Protein AF-A0A963MEC3-F1 (afdb_monomer_lite)

Structure (mmCIF, N/CA/C/O backbone):
data_AF-A0A963MEC3-F1
#
_entry.id   AF-A0A963MEC3-F1
#
loop_
_atom_site.group_PDB
_atom_site.id
_atom_site.type_symbol
_atom_site.label_atom_id
_atom_site.label_alt_id
_atom_site.label_comp_id
_atom_site.label_asym_id
_atom_site.label_entity_id
_atom_site.label_seq_id
_atom_site.pdbx_PDB_ins_code
_atom_site.Cartn_x
_atom_site.Cartn_y
_atom_site.Cartn_z
_atom_site.occupancy
_atom_site.B_iso_or_equiv
_atom_site.auth_seq_id
_atom_site.auth_comp_id
_atom_site.auth_asym_id
_atom_site.auth_atom_id
_atom_site.pdbx_PDB_model_num
ATOM 1 N N . MET A 1 1 ? 3.195 6.397 -3.369 1.00 81.62 1 MET A N 1
ATOM 2 C CA . MET A 1 1 ? 3.367 5.926 -4.753 1.00 81.62 1 MET A CA 1
ATOM 3 C C . MET A 1 1 ? 4.817 5.959 -5.222 1.00 81.62 1 MET A C 1
ATOM 5 O O . MET A 1 1 ? 5.409 4.903 -5.315 1.00 81.62 1 MET A O 1
ATOM 9 N N . VAL A 1 2 ? 5.448 7.127 -5.396 1.00 86.69 2 VAL A N 1
ATOM 10 C CA . VAL A 1 2 ? 6.851 7.237 -5.873 1.00 86.69 2 VAL A CA 1
ATOM 11 C C . VAL A 1 2 ? 7.846 6.345 -5.106 1.00 86.69 2 VAL A C 1
ATOM 13 O O . VAL A 1 2 ? 8.715 5.722 -5.706 1.00 86.69 2 VAL A O 1
ATOM 16 N N . ARG A 1 3 ? 7.657 6.192 -3.787 1.00 91.12 3 ARG A N 1
ATOM 17 C CA . ARG A 1 3 ? 8.468 5.310 -2.926 1.00 91.12 3 ARG A CA 1
ATOM 18 C C . ARG A 1 3 ? 8.395 3.814 -3.275 1.00 91.12 3 ARG A C 1
ATOM 20 O O . ARG A 1 3 ? 9.177 3.063 -2.710 1.00 91.12 3 ARG A O 1
ATOM 27 N N . PHE A 1 4 ? 7.467 3.377 -4.123 1.00 94.62 4 PHE A N 1
ATOM 28 C CA . PHE A 1 4 ? 7.378 2.003 -4.630 1.00 94.62 4 PHE A CA 1
ATOM 29 C C . PHE A 1 4 ? 8.153 1.816 -5.937 1.00 94.62 4 PHE A C 1
ATOM 31 O O . PHE A 1 4 ? 8.396 0.684 -6.326 1.00 94.62 4 PHE A O 1
ATOM 38 N N . ILE A 1 5 ? 8.513 2.905 -6.618 1.00 93.62 5 ILE A N 1
ATOM 39 C CA . ILE A 1 5 ? 8.991 2.882 -8.005 1.00 93.62 5 ILE A CA 1
ATOM 40 C C . ILE A 1 5 ? 10.460 3.296 -8.092 1.00 93.62 5 ILE A C 1
ATOM 42 O O . ILE A 1 5 ? 11.232 2.709 -8.850 1.00 93.62 5 ILE A O 1
ATOM 46 N N . SER A 1 6 ? 10.856 4.325 -7.342 1.00 93.12 6 SER A N 1
ATOM 47 C CA . SER A 1 6 ? 12.140 4.978 -7.576 1.00 93.12 6 SER A CA 1
ATOM 48 C C . SER A 1 6 ? 12.945 5.216 -6.295 1.00 93.12 6 SER A C 1
ATOM 50 O O . SER A 1 6 ? 12.405 5.809 -5.352 1.00 93.12 6 SER A O 1
ATOM 52 N N . PRO A 1 7 ? 14.232 4.808 -6.268 1.00 91.12 7 PRO A N 1
ATOM 53 C CA . PRO A 1 7 ? 15.185 5.227 -5.243 1.00 91.12 7 PRO A CA 1
ATOM 54 C C . PRO A 1 7 ? 15.588 6.699 -5.381 1.00 91.12 7 PRO A C 1
ATOM 56 O O . PRO A 1 7 ? 15.827 7.353 -4.370 1.00 91.12 7 PRO A O 1
ATOM 59 N N . ASP A 1 8 ? 15.631 7.223 -6.609 1.00 93.12 8 ASP A N 1
ATOM 60 C CA . ASP A 1 8 ? 15.980 8.612 -6.915 1.00 93.12 8 ASP A CA 1
ATOM 61 C C . ASP A 1 8 ? 15.006 9.185 -7.962 1.00 93.12 8 ASP A C 1
ATOM 63 O O . ASP A 1 8 ? 15.266 9.151 -9.172 1.00 93.12 8 ASP A O 1
ATOM 67 N N . PRO A 1 9 ? 13.864 9.729 -7.502 1.00 93.50 9 PRO A N 1
ATOM 68 C CA . PRO A 1 9 ? 12.831 10.249 -8.391 1.00 93.50 9 PRO A CA 1
ATOM 69 C C . PRO A 1 9 ? 13.304 11.429 -9.243 1.00 93.50 9 PRO A C 1
ATOM 71 O O . PRO A 1 9 ? 12.792 11.630 -10.344 1.00 93.50 9 PRO A O 1
ATOM 74 N N . PHE A 1 10 ? 14.266 12.220 -8.754 1.00 92.88 10 PHE A N 1
ATOM 75 C CA . PHE A 1 10 ? 14.789 13.370 -9.491 1.00 92.88 10 PHE A CA 1
ATOM 76 C C . PHE A 1 10 ? 15.645 12.917 -10.669 1.00 92.88 10 PHE A C 1
ATOM 78 O O . PHE A 1 10 ? 15.491 13.445 -11.776 1.00 92.88 10 PHE A O 1
ATOM 85 N N . LYS A 1 11 ? 16.512 11.923 -10.450 1.00 93.31 11 LYS A N 1
ATOM 86 C CA . LYS A 1 11 ? 17.327 11.321 -11.509 1.00 93.31 11 LYS A CA 1
ATOM 87 C C . LYS A 1 11 ? 16.466 10.603 -12.541 1.00 93.31 11 LYS A C 1
ATOM 89 O O . LYS A 1 11 ? 16.640 10.861 -13.731 1.00 93.31 11 LYS A O 1
ATOM 94 N N . ASP A 1 12 ? 15.520 9.771 -12.103 1.00 93.19 12 ASP A N 1
ATOM 95 C CA . ASP A 1 12 ? 14.623 9.051 -13.015 1.00 93.19 12 ASP A CA 1
ATOM 96 C C . ASP A 1 12 ? 13.794 10.037 -13.856 1.00 93.19 12 ASP A C 1
ATOM 98 O O . ASP A 1 12 ? 13.746 9.922 -15.080 1.00 93.19 12 ASP A O 1
ATOM 102 N N . ARG A 1 13 ? 13.222 11.080 -13.232 1.00 92.69 13 ARG A N 1
ATOM 103 C CA . ARG A 1 13 ? 12.493 12.138 -13.950 1.00 92.69 13 ARG A CA 1
ATOM 104 C C . ARG A 1 13 ? 13.365 12.825 -14.996 1.00 92.69 13 ARG A C 1
ATOM 106 O O . ARG A 1 13 ? 12.901 13.055 -16.107 1.00 92.69 13 ARG A O 1
ATOM 113 N N . ARG A 1 14 ? 14.606 13.184 -14.651 1.00 95.25 14 ARG A N 1
ATOM 114 C CA . ARG A 1 14 ? 15.529 13.833 -15.593 1.00 95.25 14 ARG A CA 1
ATOM 115 C C . ARG A 1 14 ? 15.798 12.937 -16.801 1.00 95.25 14 ARG A C 1
ATOM 117 O O . ARG A 1 14 ? 15.689 13.409 -17.922 1.00 95.25 14 ARG A O 1
ATOM 124 N N . GLN A 1 15 ? 16.086 11.655 -16.576 1.00 93.69 15 GLN A N 1
ATOM 125 C CA . GLN A 1 15 ? 16.320 10.698 -17.661 1.00 93.69 15 GLN A CA 1
ATOM 126 C C . GLN A 1 15 ? 15.112 10.577 -18.592 1.00 93.69 15 GLN A C 1
ATOM 128 O O . GLN A 1 15 ? 15.281 10.638 -19.806 1.00 93.69 15 GLN A O 1
ATOM 133 N N . LEU A 1 16 ? 13.907 10.473 -18.026 1.00 93.00 16 LEU A N 1
ATOM 134 C CA . LEU A 1 16 ? 12.670 10.399 -18.803 1.00 93.00 16 LEU A CA 1
ATOM 135 C C . LEU A 1 16 ? 12.422 11.676 -19.622 1.00 93.00 16 LEU A C 1
ATOM 137 O O . LEU A 1 16 ? 12.043 11.587 -20.785 1.00 93.00 16 LEU A O 1
ATOM 141 N N . LEU A 1 17 ? 12.682 12.860 -19.054 1.00 93.94 17 LEU A N 1
ATOM 142 C CA . LEU A 1 17 ? 12.574 14.138 -19.775 1.00 93.94 17 LEU A CA 1
ATOM 143 C C . LEU A 1 17 ? 13.610 14.286 -20.894 1.00 93.94 17 LEU A C 1
ATOM 145 O O . LEU A 1 17 ? 13.334 14.923 -21.903 1.00 93.94 17 LEU A O 1
ATOM 149 N N . GLU A 1 18 ? 14.785 13.682 -20.728 1.00 95.19 18 GLU A N 1
ATOM 150 C CA . GLU A 1 18 ? 15.813 13.578 -21.767 1.00 95.19 18 GLU A CA 1
ATOM 151 C C . GLU A 1 18 ? 15.498 12.483 -22.809 1.00 95.19 18 GLU A C 1
ATOM 153 O O . GLU A 1 18 ? 16.322 12.211 -23.680 1.00 95.19 18 GLU A O 1
ATOM 158 N N . GLY A 1 19 ? 14.338 11.819 -22.722 1.00 91.50 19 GLY A N 1
ATOM 159 C CA . GLY A 1 19 ? 13.927 10.749 -23.637 1.00 91.50 19 GLY A CA 1
ATOM 160 C C . GLY A 1 19 ? 14.668 9.424 -23.434 1.00 91.50 19 GLY A C 1
ATOM 161 O O . GLY A 1 19 ? 14.560 8.520 -24.265 1.00 91.50 19 GLY A O 1
ATOM 162 N N . ARG A 1 20 ? 15.431 9.275 -22.343 1.00 92.62 20 ARG A N 1
ATOM 163 C CA . ARG A 1 20 ? 16.141 8.030 -22.024 1.00 92.62 20 ARG A CA 1
ATOM 164 C C . ARG A 1 20 ? 15.187 7.016 -21.400 1.00 92.62 20 ARG A C 1
ATOM 166 O O . ARG A 1 20 ? 14.304 7.363 -20.619 1.00 92.62 20 ARG A O 1
ATOM 173 N N . ARG A 1 21 ? 15.420 5.736 -21.693 1.00 89.19 21 ARG A N 1
ATOM 174 C CA . ARG A 1 21 ? 14.707 4.624 -21.053 1.00 89.19 21 ARG A CA 1
ATOM 175 C C . ARG A 1 21 ? 15.377 4.245 -19.736 1.00 89.19 21 ARG A C 1
ATOM 177 O O . ARG A 1 21 ? 16.597 4.084 -19.682 1.00 89.19 21 ARG A O 1
ATOM 184 N N . LEU A 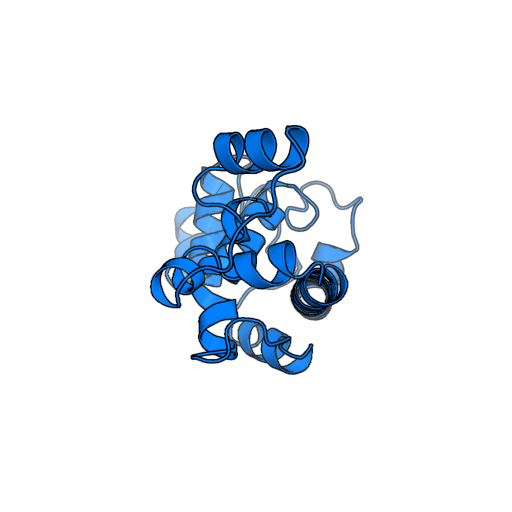1 22 ? 14.564 4.074 -18.698 1.00 93.06 22 LEU A N 1
ATOM 185 C CA . LEU A 1 22 ? 14.999 3.466 -17.444 1.00 93.06 22 LEU A CA 1
ATOM 186 C C . LEU A 1 22 ? 15.274 1.973 -17.671 1.00 93.06 22 LEU A C 1
ATOM 188 O O . LEU A 1 22 ? 14.621 1.334 -18.493 1.00 93.06 22 LEU A O 1
ATOM 192 N N . GLN A 1 23 ? 16.247 1.425 -16.949 1.00 91.81 23 GLN A N 1
ATOM 193 C CA . GLN A 1 23 ? 16.614 0.011 -17.032 1.00 91.81 23 GLN A CA 1
ATOM 194 C C . GLN A 1 23 ? 15.982 -0.771 -15.883 1.00 91.81 23 GLN A C 1
ATOM 196 O O . GLN A 1 23 ? 15.928 -0.266 -14.754 1.00 91.81 23 GLN A O 1
ATOM 201 N N . ARG A 1 24 ? 15.539 -2.004 -16.169 1.00 93.88 24 ARG A N 1
ATOM 202 C CA . ARG A 1 24 ? 15.036 -2.929 -15.143 1.00 93.88 24 ARG A CA 1
ATOM 203 C C . ARG A 1 24 ? 16.085 -3.116 -14.053 1.00 93.88 24 ARG A C 1
ATOM 205 O O . ARG A 1 24 ? 17.287 -3.071 -14.308 1.00 93.88 24 ARG A O 1
ATOM 212 N N . THR A 1 25 ? 15.605 -3.314 -12.836 1.00 94.31 25 THR A N 1
ATOM 213 C CA . THR A 1 25 ? 16.450 -3.449 -11.654 1.00 94.31 25 THR A CA 1
ATOM 214 C C . THR A 1 25 ? 16.499 -4.890 -11.156 1.00 94.31 25 THR A C 1
ATOM 216 O O . THR A 1 25 ? 15.643 -5.707 -11.505 1.00 94.31 25 THR A O 1
ATOM 219 N N . ASP A 1 26 ? 17.494 -5.174 -10.319 1.00 94.12 26 ASP A N 1
ATOM 220 C CA . ASP A 1 26 ? 17.662 -6.448 -9.620 1.00 94.12 26 ASP A CA 1
ATOM 221 C C . ASP A 1 26 ? 16.617 -6.706 -8.518 1.00 94.12 26 ASP A C 1
ATOM 223 O O . ASP A 1 26 ? 15.873 -5.822 -8.082 1.00 94.12 26 ASP A O 1
ATOM 227 N N . ALA A 1 27 ? 16.584 -7.954 -8.044 1.00 92.06 27 ALA A N 1
ATOM 228 C CA . ALA A 1 27 ? 15.681 -8.383 -6.983 1.00 92.06 27 ALA A CA 1
ATOM 229 C C . ALA A 1 27 ? 15.897 -7.609 -5.670 1.00 92.06 27 ALA A C 1
ATOM 231 O O . ALA A 1 27 ? 14.923 -7.284 -4.997 1.00 92.06 27 ALA A O 1
ATOM 232 N N . GLU A 1 28 ? 17.138 -7.256 -5.315 1.00 93.69 28 GLU A N 1
ATOM 233 C CA . GLU A 1 28 ? 17.427 -6.512 -4.080 1.00 93.69 28 GLU A CA 1
ATOM 234 C C . GLU A 1 28 ? 16.768 -5.125 -4.089 1.00 93.69 28 GLU A C 1
ATOM 236 O O . GLU A 1 28 ? 16.153 -4.688 -3.111 1.00 93.69 28 GLU A O 1
ATOM 241 N N . THR A 1 29 ? 16.837 -4.434 -5.224 1.00 94.25 29 THR A N 1
ATOM 242 C CA . THR A 1 29 ? 16.176 -3.145 -5.400 1.00 94.25 29 THR A CA 1
ATOM 243 C C . THR A 1 29 ? 14.664 -3.312 -5.436 1.00 94.25 29 THR A C 1
ATOM 245 O O . THR A 1 29 ? 13.962 -2.472 -4.875 1.00 94.25 29 THR A O 1
ATOM 248 N N . LEU A 1 30 ? 14.139 -4.391 -6.026 1.00 95.38 30 LEU A N 1
ATOM 249 C CA . LEU A 1 30 ? 12.701 -4.681 -6.023 1.00 95.38 30 LEU A CA 1
ATOM 250 C C . LEU A 1 30 ? 12.139 -4.923 -4.617 1.00 95.38 30 LEU A C 1
ATOM 252 O O . LEU A 1 30 ? 11.021 -4.492 -4.345 1.00 95.38 30 LEU A O 1
ATOM 256 N N . GLN A 1 31 ? 12.916 -5.482 -3.686 1.00 94.56 31 GLN A N 1
ATOM 257 C CA . GLN A 1 31 ? 12.511 -5.560 -2.271 1.00 94.56 31 GLN A CA 1
ATOM 258 C C . GLN A 1 31 ? 12.283 -4.164 -1.662 1.00 94.56 31 GLN A C 1
ATOM 260 O O . GLN A 1 31 ? 11.461 -3.971 -0.771 1.00 94.56 31 GLN A O 1
ATOM 265 N N . LYS A 1 32 ? 12.990 -3.140 -2.153 1.00 94.69 32 LYS A N 1
ATOM 266 C CA . LYS A 1 32 ? 12.850 -1.752 -1.683 1.00 94.69 32 LYS A CA 1
ATOM 267 C C . LYS A 1 32 ? 11.875 -0.940 -2.540 1.00 94.69 32 LYS A C 1
ATOM 269 O O . LYS A 1 32 ? 11.272 0.005 -2.026 1.00 94.69 32 LYS A O 1
ATOM 274 N N . PHE A 1 33 ? 11.712 -1.277 -3.816 1.00 96.56 33 PHE A N 1
ATOM 275 C CA . PHE A 1 33 ? 10.918 -0.558 -4.819 1.00 96.56 33 PHE A CA 1
ATOM 276 C C . PHE A 1 33 ? 10.148 -1.557 -5.703 1.00 96.56 33 PHE A C 1
ATOM 278 O O . PHE A 1 33 ? 10.465 -1.717 -6.884 1.00 96.56 33 PHE A O 1
ATOM 285 N N . PRO A 1 34 ? 9.123 -2.226 -5.145 1.00 96.38 34 PRO A N 1
ATOM 286 C CA . PRO A 1 34 ? 8.486 -3.381 -5.781 1.00 96.38 34 PRO A CA 1
ATOM 287 C C . PRO A 1 34 ? 7.765 -3.083 -7.097 1.00 96.38 34 PRO A C 1
ATOM 289 O O . PRO A 1 34 ? 7.567 -3.984 -7.904 1.00 96.38 34 PRO A O 1
ATOM 292 N N . PHE A 1 35 ? 7.382 -1.830 -7.345 1.00 97.31 35 PHE A N 1
ATOM 293 C CA . PHE A 1 35 ? 6.695 -1.435 -8.578 1.00 97.31 35 PHE A CA 1
ATOM 294 C C . PHE A 1 35 ? 7.653 -0.861 -9.623 1.00 97.31 35 PHE A C 1
ATOM 296 O O . PHE A 1 35 ? 7.202 -0.406 -10.671 1.00 97.31 35 PHE A O 1
ATOM 303 N N . ARG A 1 36 ? 8.972 -0.859 -9.366 1.00 96.44 36 ARG A N 1
ATOM 304 C CA . ARG A 1 36 ? 9.959 -0.281 -10.287 1.00 96.44 36 ARG A CA 1
ATOM 305 C C . ARG A 1 36 ? 9.887 -0.925 -11.664 1.00 96.44 36 ARG A C 1
ATOM 307 O O . ARG A 1 36 ? 9.721 -0.210 -12.643 1.00 96.44 36 ARG A O 1
ATOM 314 N N . ASN A 1 37 ? 9.983 -2.250 -11.739 1.00 96.94 37 ASN A N 1
ATOM 315 C CA . ASN A 1 37 ? 9.968 -2.928 -13.033 1.00 96.94 37 ASN A CA 1
ATOM 316 C C . ASN A 1 37 ? 8.594 -2.823 -13.710 1.00 96.94 37 ASN A C 1
ATOM 318 O O . ASN A 1 37 ? 8.563 -2.547 -14.898 1.00 96.94 37 ASN A O 1
ATOM 322 N N . LEU A 1 38 ? 7.482 -2.898 -12.965 1.00 96.75 38 LEU A N 1
ATOM 323 C CA . LEU A 1 38 ? 6.141 -2.659 -13.524 1.00 96.75 38 LEU A CA 1
ATOM 324 C C . LEU A 1 38 ? 6.029 -1.281 -14.192 1.00 96.75 38 LEU A C 1
ATOM 326 O O . LEU A 1 38 ? 5.530 -1.177 -15.307 1.00 96.75 38 LEU A O 1
ATOM 330 N N . PHE A 1 39 ? 6.541 -0.237 -13.538 1.00 95.94 39 PHE A N 1
ATOM 331 C CA . PHE A 1 39 ? 6.546 1.121 -14.081 1.00 95.94 39 PHE A CA 1
ATOM 332 C C . PHE A 1 39 ? 7.442 1.248 -15.322 1.00 95.94 39 PHE A C 1
ATOM 334 O O . PHE A 1 39 ? 7.054 1.863 -16.309 1.00 95.94 39 PHE A O 1
ATOM 341 N N . ILE A 1 40 ? 8.641 0.659 -15.286 1.00 95.38 40 ILE A N 1
ATOM 342 C CA . ILE A 1 40 ? 9.585 0.681 -16.416 1.00 95.38 40 ILE A CA 1
ATOM 343 C C . ILE A 1 40 ? 9.016 -0.059 -17.629 1.00 95.38 40 ILE A C 1
ATOM 345 O O . ILE A 1 40 ? 9.174 0.401 -18.758 1.00 95.38 40 ILE A O 1
ATOM 349 N N . ASP A 1 41 ? 8.330 -1.172 -17.380 1.00 95.19 41 ASP A N 1
ATOM 350 C CA . ASP A 1 41 ? 7.709 -2.015 -18.396 1.00 95.19 41 ASP A CA 1
ATOM 351 C C . ASP A 1 41 ? 6.374 -1.411 -18.909 1.00 95.19 41 ASP A C 1
ATOM 353 O O . ASP A 1 41 ? 5.735 -1.989 -19.786 1.00 95.19 41 ASP A O 1
ATOM 357 N N . GLY A 1 42 ? 5.946 -0.244 -18.398 1.00 94.12 42 GLY A N 1
ATOM 358 C CA . GLY A 1 42 ? 4.710 0.444 -18.802 1.00 94.12 42 GLY A CA 1
ATOM 359 C C . GLY A 1 42 ? 3.424 -0.244 -18.332 1.00 94.12 42 GLY A C 1
ATOM 360 O O . GLY A 1 42 ? 2.346 0.018 -18.862 1.00 94.12 42 GLY A O 1
ATOM 361 N N . ASN A 1 43 ? 3.522 -1.138 -17.348 1.00 96.31 43 ASN A N 1
ATOM 362 C CA . ASN A 1 43 ? 2.409 -1.931 -16.838 1.00 96.31 43 ASN A CA 1
ATOM 363 C C . ASN A 1 43 ? 1.654 -1.194 -15.717 1.00 96.31 43 ASN A C 1
ATOM 365 O O . ASN A 1 43 ? 1.541 -1.667 -14.581 1.00 96.31 43 ASN A O 1
ATOM 369 N N . ASP A 1 44 ? 1.142 -0.006 -16.043 1.00 95.12 44 ASP A N 1
ATOM 370 C CA . ASP A 1 44 ? 0.364 0.822 -15.115 1.00 95.12 44 ASP A CA 1
ATOM 371 C C . ASP A 1 44 ? -0.943 0.134 -14.685 1.00 95.12 44 ASP A C 1
ATOM 373 O O . ASP A 1 44 ? -1.428 0.353 -13.574 1.00 95.12 44 ASP A O 1
ATOM 377 N N . GLU A 1 45 ? -1.491 -0.747 -15.529 1.00 97.31 45 GLU A N 1
ATOM 378 C CA . GLU A 1 45 ? -2.679 -1.543 -15.214 1.00 97.31 45 GLU A CA 1
ATOM 379 C C . GLU A 1 45 ? -2.430 -2.500 -14.040 1.00 97.31 45 GLU A C 1
ATOM 381 O O . GLU A 1 45 ? -3.260 -2.579 -13.133 1.00 97.31 45 GLU A O 1
ATOM 386 N N . ALA A 1 46 ? -1.290 -3.199 -14.010 1.00 97.69 46 ALA A N 1
ATOM 387 C CA . ALA A 1 46 ? -0.948 -4.076 -12.890 1.00 97.69 46 ALA A CA 1
ATOM 388 C C . ALA A 1 46 ? -0.804 -3.287 -11.587 1.00 97.69 46 ALA A C 1
ATOM 390 O O . ALA A 1 46 ? -1.370 -3.663 -10.560 1.00 97.69 46 ALA A O 1
ATOM 391 N N . ILE A 1 47 ? -0.110 -2.149 -11.644 1.00 97.75 47 ILE A N 1
ATOM 392 C CA . ILE A 1 47 ? 0.033 -1.236 -10.508 1.00 97.75 47 ILE A CA 1
ATOM 393 C C . ILE A 1 47 ? -1.342 -0.784 -10.000 1.00 97.75 47 ILE A C 1
ATOM 395 O O . ILE A 1 47 ? -1.600 -0.815 -8.794 1.00 97.75 47 ILE A O 1
ATOM 399 N N . TYR A 1 48 ? -2.225 -0.373 -10.913 1.00 97.50 48 TYR A N 1
ATOM 400 C CA . TYR A 1 48 ? -3.588 0.021 -10.580 1.00 97.50 48 TYR A CA 1
ATOM 401 C C . TYR A 1 48 ? -4.348 -1.121 -9.906 1.00 97.50 48 TYR A C 1
ATOM 403 O O . TYR A 1 48 ? -4.916 -0.902 -8.841 1.00 97.50 48 TYR A O 1
ATOM 411 N N . LYS A 1 49 ? -4.315 -2.336 -10.466 1.00 98.25 49 LYS A N 1
ATOM 412 C CA . LYS A 1 49 ? -5.011 -3.505 -9.905 1.00 98.25 49 LYS A CA 1
ATOM 413 C C . LYS A 1 49 ? -4.518 -3.863 -8.506 1.00 98.25 49 LYS A C 1
ATOM 415 O O . LYS A 1 49 ? -5.343 -4.125 -7.638 1.00 98.25 49 LYS A O 1
ATOM 420 N N . ILE A 1 50 ? -3.208 -3.805 -8.252 1.00 98.38 50 ILE A N 1
ATOM 421 C CA . ILE A 1 50 ? -2.641 -4.047 -6.914 1.00 98.38 50 ILE A CA 1
ATOM 422 C C . ILE A 1 50 ? -3.206 -3.040 -5.905 1.00 98.38 50 ILE A C 1
ATOM 424 O O . ILE A 1 50 ? -3.688 -3.423 -4.839 1.00 98.38 50 ILE A O 1
ATOM 428 N N . LEU A 1 51 ? -3.170 -1.746 -6.241 1.00 97.94 51 LEU A N 1
ATOM 429 C CA . LEU A 1 51 ? -3.699 -0.696 -5.367 1.00 97.94 51 LEU A CA 1
ATOM 430 C C . LEU A 1 51 ? -5.215 -0.817 -5.195 1.00 97.94 51 LEU A C 1
ATOM 432 O O . LEU A 1 51 ? -5.717 -0.659 -4.085 1.00 97.94 51 LEU A O 1
ATOM 436 N N . PHE A 1 52 ? -5.934 -1.105 -6.277 1.00 98.00 52 PHE A N 1
ATOM 437 C CA . PHE A 1 52 ? -7.379 -1.264 -6.278 1.00 98.00 52 PHE A CA 1
ATOM 438 C C . PHE A 1 52 ? -7.806 -2.417 -5.372 1.00 98.00 52 PHE A C 1
ATOM 440 O O . PHE A 1 52 ? -8.598 -2.191 -4.463 1.00 98.00 52 PHE A O 1
ATOM 447 N N . ASN A 1 53 ? -7.237 -3.613 -5.549 1.00 98.56 53 ASN A N 1
ATOM 448 C CA . ASN A 1 53 ? -7.557 -4.779 -4.725 1.00 98.56 53 ASN A CA 1
ATOM 449 C C . ASN A 1 53 ? -7.249 -4.513 -3.244 1.00 98.56 53 ASN A C 1
ATOM 451 O O . ASN A 1 53 ? -8.078 -4.800 -2.382 1.00 98.56 53 ASN A O 1
ATOM 455 N N . PHE A 1 54 ? -6.106 -3.888 -2.945 1.00 98.25 54 PHE A N 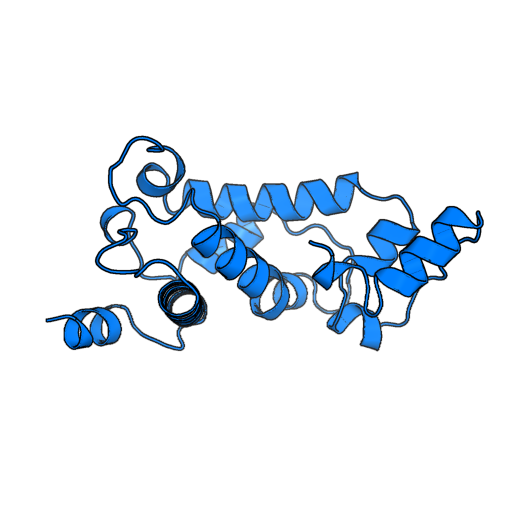1
ATOM 456 C CA . PHE A 1 54 ? -5.732 -3.543 -1.574 1.00 98.25 54 PHE A CA 1
ATOM 457 C C . PHE A 1 54 ? -6.721 -2.568 -0.921 1.00 98.25 54 PHE A C 1
ATOM 459 O O . PHE A 1 54 ? -7.212 -2.825 0.176 1.00 98.25 54 PHE A O 1
ATOM 466 N N . PHE A 1 55 ? -7.052 -1.454 -1.581 1.00 96.88 55 PHE A N 1
ATOM 467 C CA . PHE A 1 55 ? -7.987 -0.477 -1.013 1.00 96.88 55 PHE A CA 1
ATOM 468 C C . PHE A 1 55 ? -9.436 -0.965 -1.020 1.00 96.88 55 PHE A C 1
ATOM 470 O O . PHE A 1 55 ? -10.201 -0.581 -0.139 1.00 96.88 55 PHE A O 1
ATOM 477 N N . LYS A 1 56 ? -9.806 -1.857 -1.942 1.00 97.56 56 LYS A N 1
ATOM 478 C CA . LYS A 1 56 ? -11.106 -2.525 -1.908 1.00 97.56 56 LYS A CA 1
ATOM 479 C C . LYS A 1 56 ? -11.218 -3.466 -0.706 1.00 97.56 56 LYS A C 1
ATOM 481 O O . LYS A 1 56 ? -12.269 -3.500 -0.076 1.00 97.56 56 LYS A O 1
ATOM 486 N N . ALA A 1 57 ? -10.142 -4.155 -0.322 1.00 97.88 57 ALA A N 1
ATOM 487 C CA . ALA A 1 57 ? -10.113 -4.938 0.914 1.00 97.88 57 ALA A CA 1
ATOM 488 C C . ALA A 1 57 ? -10.263 -4.051 2.166 1.00 97.88 57 ALA A C 1
ATOM 490 O O . ALA A 1 57 ? -11.018 -4.394 3.073 1.00 97.88 57 ALA A O 1
ATOM 491 N N . VAL A 1 58 ? -9.612 -2.879 2.189 1.00 96.31 58 VAL A N 1
ATOM 492 C CA . VAL A 1 58 ? -9.777 -1.876 3.263 1.00 96.31 58 VAL A CA 1
ATOM 493 C C . VAL A 1 58 ? -11.230 -1.402 3.360 1.00 96.31 58 VAL A C 1
ATOM 495 O O . VAL A 1 58 ? -11.793 -1.378 4.451 1.00 96.31 58 VAL A O 1
ATOM 498 N N . GLU A 1 59 ? -11.845 -1.046 2.229 1.00 95.69 59 GLU A N 1
ATOM 499 C CA . GLU A 1 59 ? -13.255 -0.649 2.164 1.00 95.69 59 GLU A CA 1
ATOM 500 C C . GLU A 1 59 ? -14.180 -1.769 2.652 1.00 95.69 59 GLU A C 1
ATOM 502 O O . GLU A 1 59 ? -15.096 -1.509 3.423 1.00 95.69 59 GLU A O 1
ATOM 507 N N . ASN A 1 60 ? -13.937 -3.014 2.239 1.00 96.25 60 ASN A N 1
ATOM 508 C CA . ASN A 1 60 ? -14.757 -4.152 2.650 1.00 96.25 60 ASN A CA 1
ATOM 509 C C . ASN A 1 60 ? -14.643 -4.438 4.156 1.00 96.25 60 ASN A C 1
ATOM 511 O O . ASN A 1 60 ? -15.626 -4.849 4.768 1.00 96.25 60 ASN A O 1
ATOM 515 N N . LYS A 1 61 ? -13.461 -4.229 4.753 1.00 96.00 61 LYS A N 1
ATOM 516 C CA . LYS A 1 61 ? -13.239 -4.416 6.195 1.00 96.00 61 LYS A CA 1
ATOM 517 C C . LYS A 1 61 ? -13.890 -3.306 7.027 1.00 96.00 61 LYS A C 1
ATOM 519 O O . LYS A 1 61 ? -14.430 -3.607 8.088 1.00 96.00 61 LYS A O 1
ATOM 524 N N . TRP A 1 62 ? -13.833 -2.057 6.563 1.00 95.25 62 TRP A N 1
ATOM 525 C CA . TRP A 1 62 ? -14.342 -0.883 7.285 1.00 95.25 62 TRP A CA 1
ATOM 526 C C . TRP A 1 62 ? -15.226 0.002 6.388 1.00 95.25 62 TRP A C 1
ATOM 528 O O . TRP A 1 62 ? -14.835 1.121 6.025 1.00 95.25 62 TRP A O 1
ATOM 538 N N . PRO A 1 63 ? -16.416 -0.482 5.987 1.00 94.38 63 PRO A N 1
ATOM 539 C CA . PRO A 1 63 ? -17.236 0.169 4.969 1.00 94.38 63 PRO A CA 1
ATOM 540 C C . PRO A 1 63 ? -17.826 1.506 5.420 1.00 94.38 63 PRO A C 1
ATOM 542 O O . PRO A 1 63 ? -17.918 2.429 4.608 1.00 94.38 63 PRO A O 1
ATOM 545 N N . SER A 1 64 ? -18.205 1.647 6.691 1.00 91.25 64 SER A N 1
ATOM 546 C CA . SER A 1 64 ? -18.749 2.898 7.231 1.00 91.25 64 SER A CA 1
ATOM 547 C C . SER A 1 64 ? -17.655 3.953 7.356 1.00 91.25 64 SER A C 1
ATOM 549 O O . SER A 1 64 ? -17.813 5.081 6.892 1.00 91.25 64 SER A O 1
ATOM 551 N N . ALA A 1 65 ? -16.500 3.592 7.915 1.00 90.00 65 ALA A N 1
ATOM 552 C CA . ALA A 1 65 ? -15.355 4.486 8.016 1.00 90.00 65 ALA A CA 1
ATOM 553 C C . ALA A 1 65 ? -14.810 4.871 6.634 1.00 90.00 65 ALA A C 1
ATOM 555 O O . ALA A 1 65 ? -14.324 5.988 6.470 1.00 90.00 65 ALA A O 1
ATOM 556 N N . TRP A 1 66 ? -14.911 4.001 5.628 1.00 90.94 66 TRP A N 1
ATOM 557 C CA . TRP A 1 66 ? -14.479 4.318 4.267 1.00 90.94 66 TRP A CA 1
ATOM 558 C C . TRP A 1 66 ? -15.458 5.244 3.531 1.00 90.94 66 TRP A C 1
ATOM 560 O O . TRP A 1 66 ? -15.041 6.260 2.972 1.00 90.94 66 TRP A O 1
ATOM 570 N N . ASN A 1 67 ? -16.757 4.930 3.554 1.00 87.69 67 ASN A N 1
ATOM 571 C CA . ASN A 1 67 ? -17.757 5.594 2.712 1.00 87.69 67 ASN A CA 1
ATOM 572 C C . ASN A 1 67 ? -18.391 6.844 3.346 1.00 87.69 67 ASN A C 1
ATOM 574 O O . ASN A 1 67 ? -18.864 7.729 2.628 1.00 87.69 67 ASN A O 1
ATOM 578 N N . GLU A 1 68 ? -18.390 6.977 4.675 1.00 87.12 68 GLU A N 1
ATOM 579 C CA . GLU A 1 68 ? -18.973 8.136 5.362 1.00 87.12 68 GLU A CA 1
ATOM 580 C C . GLU A 1 68 ? -18.025 9.345 5.348 1.00 87.12 68 GLU A C 1
ATOM 582 O O . GLU A 1 68 ? -17.461 9.765 6.366 1.00 87.12 68 GLU A O 1
ATOM 587 N N . LEU A 1 69 ? -17.868 9.957 4.172 1.00 78.44 69 LEU A N 1
ATOM 588 C CA . LEU A 1 69 ? -16.999 11.123 3.966 1.00 78.44 69 LEU A CA 1
ATOM 589 C C . LEU A 1 69 ? -17.416 12.344 4.804 1.00 78.44 69 LEU A C 1
ATOM 591 O O . LEU A 1 69 ? -16.581 13.184 5.136 1.00 78.44 69 LEU A O 1
ATOM 595 N N . GLN A 1 70 ? -18.701 12.438 5.159 1.00 76.50 70 GLN A N 1
ATOM 596 C CA . GLN A 1 70 ? -19.267 13.546 5.937 1.00 76.50 70 GLN A CA 1
ATOM 597 C C . GLN A 1 70 ? -19.168 13.341 7.456 1.00 76.50 70 GLN A C 1
ATOM 599 O O . GLN A 1 70 ? -19.457 14.265 8.221 1.00 76.50 70 GLN A O 1
ATOM 604 N N . ARG A 1 71 ? -18.751 12.154 7.926 1.00 77.81 71 ARG A N 1
ATOM 605 C CA . ARG A 1 71 ? -18.613 11.876 9.359 1.00 77.81 71 ARG A CA 1
ATOM 606 C C . ARG A 1 71 ? -17.532 12.783 9.947 1.00 77.81 71 ARG A C 1
ATOM 608 O O . ARG A 1 71 ? -16.338 12.656 9.658 1.00 77.81 71 ARG A O 1
ATOM 615 N N . LYS A 1 72 ? -17.952 13.727 10.794 1.00 74.12 72 LYS A N 1
ATOM 616 C CA . LYS A 1 72 ? -17.039 14.668 11.448 1.00 74.12 72 LYS A CA 1
ATOM 617 C C . LYS A 1 72 ? -16.022 13.888 12.277 1.00 74.12 72 LYS A C 1
ATOM 619 O O . LYS A 1 72 ? -16.377 13.097 13.143 1.00 74.12 72 LYS A O 1
ATOM 624 N N . GLY A 1 73 ? -14.746 14.129 11.996 1.00 76.50 73 GLY A N 1
ATOM 625 C CA . GLY A 1 73 ? -13.652 13.436 12.666 1.00 76.50 73 GLY A CA 1
ATOM 626 C C . GLY A 1 73 ? -13.319 12.060 12.092 1.00 76.50 73 GLY A C 1
ATOM 627 O O . GLY A 1 73 ? -12.500 11.385 12.688 1.00 76.50 73 GLY A O 1
ATOM 628 N N . ASN A 1 74 ? -13.859 11.642 10.946 1.00 79.88 74 ASN A N 1
ATOM 629 C CA . ASN A 1 74 ? -13.427 10.399 10.302 1.00 79.88 74 ASN A CA 1
ATOM 630 C C . ASN A 1 74 ? -11.953 10.485 9.845 1.00 79.88 74 ASN A C 1
ATOM 632 O O . ASN A 1 74 ? -11.517 11.521 9.322 1.00 79.88 74 ASN A O 1
ATOM 636 N N . LEU A 1 75 ? -11.176 9.425 10.085 1.00 82.06 75 LEU A N 1
ATOM 637 C CA . LEU A 1 75 ? -9.754 9.346 9.732 1.00 82.06 75 LEU A CA 1
ATOM 638 C C . LEU A 1 75 ? -9.516 8.671 8.378 1.00 82.06 75 LEU A C 1
ATOM 640 O O . LEU A 1 75 ? -8.671 9.143 7.618 1.00 82.06 75 LEU A O 1
ATOM 644 N N . LEU A 1 76 ? -10.220 7.573 8.094 1.00 80.62 76 LEU A N 1
ATOM 645 C CA . LEU A 1 76 ? -9.901 6.666 6.989 1.00 80.62 76 LEU A CA 1
ATOM 646 C C . LEU A 1 76 ? -9.881 7.341 5.598 1.00 80.62 76 LEU A C 1
ATOM 648 O O . LEU A 1 76 ? -8.922 7.108 4.860 1.00 80.62 76 LEU A O 1
ATOM 652 N N . PRO A 1 77 ? -10.805 8.267 5.258 1.00 76.69 77 PRO A N 1
ATOM 653 C CA . PRO A 1 77 ? -10.771 8.960 3.969 1.00 76.69 77 PRO A CA 1
ATOM 654 C C . PRO A 1 77 ? -9.737 10.100 3.910 1.00 76.69 77 PRO A C 1
ATOM 656 O O . PRO A 1 77 ? -9.644 10.812 2.910 1.00 76.69 77 PRO A O 1
ATOM 659 N N . LYS A 1 78 ? -8.951 10.327 4.974 1.00 79.88 78 LYS A N 1
ATOM 660 C CA . LYS A 1 78 ? -7.965 11.415 5.040 1.00 79.88 78 LYS A CA 1
ATOM 661 C C . LYS A 1 78 ? -6.567 10.958 4.632 1.00 79.88 78 LYS A C 1
ATOM 663 O O . LYS A 1 78 ? -6.165 9.806 4.784 1.00 79.88 78 LYS A O 1
ATOM 668 N N . SER A 1 79 ? -5.759 11.929 4.205 1.00 76.31 79 SER A N 1
ATOM 669 C CA . SER A 1 79 ? -4.393 11.711 3.710 1.00 76.31 79 SER A CA 1
ATOM 670 C C . SER A 1 79 ? -3.458 10.996 4.698 1.00 76.31 79 SER A C 1
ATOM 672 O O . SER A 1 79 ? -2.525 10.321 4.264 1.00 76.31 79 SER A O 1
ATOM 674 N N . ASN A 1 80 ? -3.693 11.104 6.010 1.00 81.69 80 ASN A N 1
ATOM 675 C CA . ASN A 1 80 ? -2.884 10.423 7.025 1.00 81.69 80 ASN A CA 1
ATOM 676 C C . ASN A 1 80 ? -3.127 8.907 7.034 1.00 81.69 80 ASN A C 1
ATOM 678 O O . ASN A 1 80 ? -2.155 8.151 7.016 1.00 81.69 80 ASN A O 1
ATOM 682 N N . ALA A 1 81 ? -4.390 8.467 6.992 1.00 86.56 81 ALA A N 1
ATOM 683 C CA . ALA A 1 81 ? -4.727 7.048 6.885 1.00 86.56 81 ALA A CA 1
ATOM 684 C C . ALA A 1 81 ? -4.200 6.463 5.575 1.00 86.56 81 ALA A C 1
ATOM 686 O O . ALA A 1 81 ? -3.522 5.439 5.588 1.00 86.56 81 ALA A O 1
ATOM 687 N N . PHE A 1 82 ? -4.386 7.181 4.464 1.00 90.31 82 PHE A N 1
ATOM 688 C CA . PHE A 1 82 ? -3.830 6.782 3.173 1.00 90.31 82 PHE A CA 1
ATOM 689 C C . PHE A 1 82 ? -2.305 6.579 3.225 1.00 90.31 82 PHE A C 1
ATOM 691 O O . PHE A 1 82 ? -1.791 5.583 2.722 1.00 90.31 82 PHE A O 1
ATOM 698 N N . LYS A 1 83 ? -1.549 7.484 3.866 1.00 89.94 83 LYS A N 1
ATOM 699 C CA . LYS A 1 83 ? -0.089 7.337 4.018 1.00 89.94 83 LYS A CA 1
ATOM 700 C C . LYS A 1 83 ? 0.300 6.127 4.873 1.00 89.94 83 LYS A C 1
ATOM 702 O O . LYS A 1 83 ? 1.282 5.467 4.536 1.00 89.94 83 LYS A O 1
ATOM 707 N N . ALA A 1 84 ? -0.426 5.855 5.959 1.00 93.00 84 ALA A N 1
ATOM 708 C CA . ALA A 1 84 ? -0.192 4.685 6.806 1.00 93.00 84 ALA A CA 1
ATOM 709 C C . ALA A 1 84 ? -0.475 3.382 6.043 1.00 93.00 84 ALA A C 1
ATOM 711 O O . ALA A 1 84 ? 0.390 2.512 5.999 1.00 93.00 84 ALA A O 1
ATOM 712 N N . LEU A 1 85 ? -1.614 3.304 5.352 1.00 95.44 85 LEU A N 1
ATOM 713 C CA . LEU A 1 85 ? -2.008 2.165 4.519 1.00 95.44 85 LEU A CA 1
ATOM 714 C C . LEU A 1 85 ? -1.022 1.923 3.370 1.00 95.44 85 LEU A C 1
ATOM 716 O O . LEU A 1 85 ? -0.588 0.799 3.157 1.00 95.44 85 LEU A O 1
ATOM 720 N N . MET A 1 86 ? -0.576 2.975 2.678 1.00 95.62 86 MET A N 1
ATOM 721 C CA . MET A 1 86 ? 0.455 2.851 1.640 1.00 95.62 86 MET A CA 1
ATOM 722 C C . MET A 1 86 ? 1.801 2.381 2.200 1.00 95.62 86 MET A C 1
ATOM 724 O O . MET A 1 86 ? 2.546 1.694 1.503 1.00 95.62 86 MET A O 1
ATOM 728 N N . LYS A 1 87 ? 2.155 2.771 3.432 1.00 94.88 87 LYS A N 1
ATOM 729 C CA . LYS A 1 87 ? 3.363 2.265 4.096 1.00 94.88 87 LYS A CA 1
ATOM 730 C C . LYS A 1 87 ? 3.200 0.782 4.428 1.00 94.88 87 LYS A C 1
ATOM 732 O O . LYS A 1 87 ? 4.086 0.013 4.083 1.00 94.88 87 LYS A O 1
ATOM 737 N N . PHE A 1 88 ? 2.069 0.404 5.016 1.00 96.56 88 PHE A N 1
ATOM 738 C CA . PHE A 1 88 ? 1.724 -0.975 5.355 1.00 96.56 88 PHE A CA 1
ATOM 739 C C . PHE A 1 88 ? 1.736 -1.891 4.127 1.00 96.56 88 PHE A C 1
ATOM 741 O O . PHE A 1 88 ? 2.431 -2.905 4.121 1.00 96.56 88 PHE A O 1
ATOM 748 N N . LEU A 1 89 ? 1.103 -1.464 3.028 1.00 97.56 89 LEU A N 1
ATOM 749 C CA . LEU A 1 89 ? 1.154 -2.178 1.753 1.00 97.56 89 LEU A CA 1
ATOM 750 C C . LEU A 1 89 ? 2.597 -2.451 1.313 1.00 97.56 89 LEU A C 1
ATOM 752 O O . LEU A 1 89 ? 2.927 -3.568 0.929 1.00 97.56 89 LEU A O 1
ATOM 756 N N . LYS A 1 90 ? 3.460 -1.429 1.367 1.00 95.75 90 LYS A N 1
ATOM 757 C CA . LYS A 1 90 ? 4.849 -1.538 0.911 1.00 95.75 90 LYS A CA 1
ATOM 758 C C . LYS A 1 90 ? 5.688 -2.454 1.799 1.00 95.75 90 LYS A C 1
ATOM 760 O O . LYS A 1 90 ? 6.473 -3.243 1.286 1.00 95.75 90 LYS A O 1
ATOM 765 N N . SER A 1 91 ? 5.612 -2.225 3.105 1.00 94.62 91 SER A N 1
ATOM 766 C CA . SER A 1 91 ? 6.585 -2.723 4.074 1.00 94.62 91 SER A CA 1
ATOM 767 C C . SER A 1 91 ? 6.217 -4.085 4.641 1.00 94.62 91 SER A C 1
ATOM 769 O O . SER A 1 91 ? 7.123 -4.834 4.985 1.00 94.62 91 SER A O 1
ATOM 771 N N . ASP A 1 92 ? 4.926 -4.403 4.714 1.00 95.69 92 ASP A N 1
ATOM 772 C CA . ASP A 1 92 ? 4.440 -5.522 5.524 1.00 95.69 92 ASP A CA 1
ATOM 773 C C . ASP A 1 92 ? 3.571 -6.501 4.717 1.00 95.69 92 ASP A C 1
ATOM 775 O O . ASP A 1 92 ? 3.547 -7.696 5.010 1.00 95.69 92 ASP A O 1
ATOM 779 N N . VAL A 1 93 ? 2.876 -6.016 3.680 1.00 97.31 93 VAL A N 1
ATOM 780 C CA . VAL A 1 93 ? 1.857 -6.808 2.973 1.00 97.31 93 VAL A CA 1
ATOM 781 C C . VAL A 1 93 ? 2.326 -7.319 1.614 1.00 97.31 93 VAL A C 1
ATOM 783 O O . VAL A 1 93 ? 2.376 -8.525 1.398 1.00 97.31 93 VAL A O 1
ATOM 786 N N . TYR A 1 94 ? 2.666 -6.429 0.678 1.00 98.00 94 TYR A N 1
ATOM 787 C CA . TYR A 1 94 ? 2.827 -6.811 -0.730 1.00 98.00 94 TYR A CA 1
ATOM 788 C C . TYR A 1 94 ? 3.912 -7.874 -0.930 1.00 98.00 94 TYR A C 1
ATOM 790 O O . TYR A 1 94 ? 3.648 -8.914 -1.524 1.00 98.00 94 TYR A O 1
ATOM 798 N N . LEU A 1 95 ? 5.109 -7.650 -0.376 1.00 96.62 95 LEU A N 1
ATOM 799 C CA . LEU A 1 95 ? 6.235 -8.584 -0.495 1.00 96.62 95 LEU A CA 1
ATOM 800 C C . LEU A 1 95 ? 5.962 -9.925 0.197 1.00 96.62 95 LEU A C 1
ATOM 802 O O . LEU A 1 95 ? 6.452 -10.953 -0.261 1.00 96.62 95 LEU A O 1
ATOM 806 N N . LYS A 1 96 ? 5.153 -9.929 1.265 1.00 96.38 96 LYS A N 1
ATOM 807 C CA . LYS A 1 96 ? 4.728 -11.156 1.950 1.00 96.38 96 LYS A CA 1
ATOM 808 C C . LYS A 1 96 ? 3.813 -12.001 1.060 1.00 96.38 96 LYS A C 1
ATOM 810 O O . LYS A 1 96 ? 3.954 -13.217 1.055 1.00 96.38 96 LYS A O 1
ATOM 815 N N . LEU A 1 97 ? 2.907 -11.362 0.318 1.00 97.31 97 LEU A N 1
ATOM 816 C CA . LEU A 1 97 ? 1.967 -12.049 -0.571 1.00 97.31 97 LEU A CA 1
ATOM 817 C C . LEU A 1 97 ? 2.647 -12.585 -1.836 1.00 97.31 97 LEU A C 1
ATOM 819 O O . LEU A 1 97 ? 2.406 -13.723 -2.220 1.00 97.31 97 LEU A O 1
ATOM 823 N N . VAL A 1 98 ? 3.511 -11.790 -2.475 1.00 97.00 98 VAL A N 1
ATOM 824 C CA . VAL A 1 98 ? 4.126 -12.180 -3.761 1.00 97.00 98 VAL A CA 1
ATOM 825 C C . VAL A 1 98 ? 5.434 -12.963 -3.610 1.00 97.00 98 VAL A C 1
ATOM 827 O O . VAL A 1 98 ? 5.872 -13.625 -4.551 1.00 97.00 98 VAL A O 1
ATOM 830 N N . GLY A 1 99 ? 6.094 -12.888 -2.449 1.00 95.00 99 GLY A N 1
ATOM 831 C CA . GLY A 1 99 ? 7.377 -13.543 -2.200 1.00 95.00 99 GLY A CA 1
ATOM 832 C C . GLY A 1 99 ? 8.433 -13.174 -3.247 1.00 95.00 99 GLY A C 1
ATOM 833 O O . GLY A 1 99 ? 8.810 -12.011 -3.394 1.00 95.00 99 GLY A O 1
ATOM 834 N N . ASN A 1 100 ? 8.908 -14.177 -3.992 1.00 93.06 100 ASN A N 1
ATOM 835 C CA . ASN A 1 100 ? 9.907 -13.995 -5.052 1.00 93.06 100 ASN A CA 1
ATOM 836 C C . ASN A 1 100 ? 9.314 -13.501 -6.384 1.00 93.06 100 ASN A C 1
ATOM 838 O O . ASN A 1 100 ? 10.070 -13.070 -7.256 1.00 93.06 100 ASN A O 1
ATOM 842 N N . ASN A 1 101 ? 7.989 -13.512 -6.545 1.00 95.75 101 ASN A N 1
ATOM 843 C CA . ASN A 1 101 ? 7.312 -13.115 -7.780 1.00 95.75 101 ASN A CA 1
ATOM 844 C C . ASN A 1 101 ? 6.958 -11.619 -7.766 1.00 95.75 101 ASN A C 1
ATOM 846 O O . ASN A 1 101 ? 5.815 -11.211 -7.968 1.00 95.75 101 ASN A O 1
ATOM 850 N N . ILE A 1 102 ? 7.945 -10.765 -7.476 1.00 96.25 102 ILE A N 1
ATOM 851 C CA . ILE A 1 102 ? 7.718 -9.319 -7.380 1.00 96.25 102 ILE A CA 1
ATOM 852 C C . ILE A 1 102 ? 7.262 -8.768 -8.736 1.00 96.25 102 ILE A C 1
ATOM 854 O O . ILE A 1 102 ? 8.043 -8.685 -9.684 1.00 96.25 102 ILE A O 1
ATOM 858 N N . GLY A 1 103 ? 6.001 -8.346 -8.790 1.00 95.06 103 GLY A N 1
ATOM 859 C CA . GLY A 1 103 ? 5.325 -7.892 -10.005 1.00 95.06 103 GLY A CA 1
ATOM 860 C C . GLY A 1 103 ? 3.958 -8.552 -10.193 1.00 95.06 103 GLY A C 1
ATOM 861 O O . GLY A 1 103 ? 3.131 -8.006 -10.922 1.00 95.06 103 GLY A O 1
ATOM 862 N N . ASP A 1 104 ? 3.714 -9.673 -9.509 1.00 97.75 104 ASP A N 1
ATOM 863 C CA . ASP A 1 104 ? 2.409 -10.327 -9.475 1.00 97.75 104 ASP A CA 1
ATOM 864 C C . ASP A 1 104 ? 1.347 -9.438 -8.819 1.00 97.75 104 ASP A C 1
ATOM 866 O O . ASP A 1 104 ? 1.638 -8.530 -8.035 1.00 97.75 104 ASP A O 1
ATOM 870 N N . ILE A 1 105 ? 0.088 -9.711 -9.156 1.00 98.31 105 ILE A N 1
ATOM 871 C CA . ILE A 1 105 ? -1.077 -8.965 -8.682 1.00 98.31 105 ILE A CA 1
ATOM 872 C C . ILE A 1 105 ? -1.810 -9.841 -7.660 1.00 98.31 105 ILE A C 1
ATOM 874 O O . ILE A 1 105 ? -2.534 -10.745 -8.082 1.00 98.31 105 ILE A O 1
ATOM 878 N N . PRO A 1 106 ? -1.669 -9.592 -6.342 1.00 98.38 106 PRO A N 1
ATOM 879 C CA . PRO A 1 106 ? -2.479 -10.289 -5.352 1.00 98.38 106 PRO A CA 1
ATOM 880 C C . PRO A 1 106 ? -3.972 -10.015 -5.562 1.00 98.38 106 PRO A C 1
ATOM 882 O O . PRO A 1 106 ? -4.372 -8.915 -5.975 1.00 98.38 106 PRO A O 1
ATOM 885 N N . SER A 1 107 ? -4.793 -11.022 -5.281 1.00 98.38 107 SER A N 1
ATOM 886 C CA . SER A 1 107 ? -6.251 -10.949 -5.383 1.00 98.38 107 SER A CA 1
ATOM 887 C C . SER A 1 107 ? -6.864 -10.075 -4.283 1.00 98.38 107 SER A C 1
ATOM 889 O O . SER A 1 107 ? -6.195 -9.637 -3.344 1.00 98.38 107 SER A O 1
ATOM 891 N N . LEU A 1 108 ? -8.162 -9.791 -4.406 1.00 98.19 108 LEU A N 1
ATOM 892 C CA . LEU A 1 108 ? -8.910 -9.108 -3.351 1.00 98.19 108 LEU A CA 1
ATOM 893 C C . LEU A 1 108 ? -8.959 -9.961 -2.076 1.00 98.19 108 LEU A C 1
ATOM 895 O O . LEU A 1 108 ? -8.859 -9.429 -0.969 1.00 98.19 108 LEU A O 1
ATOM 899 N N . GLU A 1 109 ? -9.100 -11.271 -2.238 1.00 98.19 109 GLU A N 1
ATOM 900 C CA . GLU A 1 109 ? -9.152 -12.265 -1.173 1.00 98.19 109 GLU A CA 1
ATOM 901 C C . GLU A 1 109 ? -7.823 -12.312 -0.411 1.00 98.19 109 GLU A C 1
ATOM 903 O O . GLU A 1 109 ? -7.834 -12.194 0.814 1.00 98.19 109 GLU A O 1
ATOM 908 N N . ASP A 1 110 ? -6.686 -12.334 -1.122 1.00 98.06 110 ASP A N 1
ATOM 909 C CA . ASP A 1 110 ? -5.346 -12.304 -0.511 1.00 98.06 110 ASP A CA 1
ATOM 910 C C . ASP A 1 110 ? -5.172 -11.095 0.417 1.00 98.06 110 ASP A C 1
ATOM 912 O O . ASP A 1 110 ? -4.639 -11.205 1.521 1.00 98.06 110 ASP A O 1
ATOM 916 N N . PHE A 1 111 ? -5.635 -9.916 -0.013 1.00 98.12 111 PHE A N 1
ATOM 917 C CA . PHE A 1 111 ? -5.592 -8.722 0.828 1.00 98.12 111 PHE A CA 1
ATOM 918 C C . PHE A 1 111 ? -6.625 -8.761 1.954 1.00 98.12 111 PHE A C 1
ATOM 920 O O . PHE A 1 111 ? -6.326 -8.319 3.062 1.00 98.12 111 PHE A O 1
ATOM 927 N N . SER A 1 112 ? -7.825 -9.280 1.701 1.00 97.44 112 SER A N 1
ATOM 928 C CA . SER A 1 112 ? -8.886 -9.378 2.712 1.00 97.44 112 SER A CA 1
ATOM 929 C C . SER A 1 112 ? -8.469 -10.266 3.885 1.00 97.44 112 SER A C 1
ATOM 931 O O . SER A 1 112 ? -8.767 -9.942 5.036 1.00 97.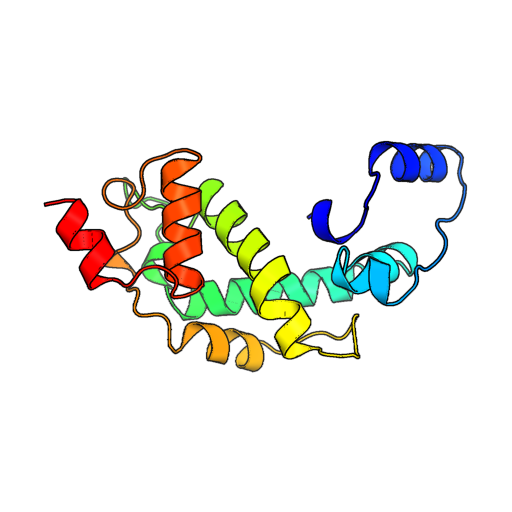44 112 SER A O 1
ATOM 933 N N . ASP A 1 113 ? -7.710 -11.326 3.613 1.00 96.75 113 ASP A N 1
ATOM 934 C CA . ASP A 1 113 ? -7.166 -12.220 4.634 1.00 96.75 113 ASP A CA 1
ATOM 935 C C . ASP A 1 113 ? -6.178 -11.512 5.566 1.00 96.75 113 ASP A C 1
ATOM 937 O O . ASP A 1 113 ? -6.203 -11.742 6.772 1.00 96.75 113 ASP A O 1
ATOM 941 N N . ILE A 1 114 ? -5.386 -10.565 5.054 1.00 95.44 114 ILE A N 1
ATOM 942 C CA . ILE A 1 114 ? -4.469 -9.750 5.868 1.00 95.44 114 ILE A CA 1
ATOM 943 C C . ILE A 1 114 ? -5.228 -8.860 6.860 1.00 95.44 114 ILE A C 1
ATOM 945 O O . ILE A 1 114 ? -4.773 -8.656 7.983 1.00 95.44 114 ILE A O 1
ATOM 949 N N . PHE A 1 115 ? -6.385 -8.323 6.464 1.00 94.44 115 PHE A N 1
ATOM 950 C CA . PHE A 1 115 ? -7.197 -7.456 7.324 1.00 94.44 115 PHE A CA 1
ATOM 951 C C . PHE A 1 115 ? -8.095 -8.229 8.297 1.00 94.44 115 PHE A C 1
ATOM 953 O O . PHE A 1 115 ? -8.672 -7.626 9.209 1.00 94.44 115 PHE A O 1
ATOM 960 N N . ARG A 1 116 ? -8.245 -9.547 8.123 1.00 92.38 116 ARG A N 1
ATOM 961 C CA . ARG A 1 116 ? -9.127 -10.381 8.949 1.00 92.38 116 ARG A CA 1
ATOM 962 C C . ARG A 1 116 ? -8.750 -10.311 10.426 1.00 92.38 116 ARG A C 1
ATOM 964 O O . ARG A 1 116 ? -9.625 -10.033 11.241 1.00 92.38 116 ARG A O 1
ATOM 971 N N . ASP A 1 117 ? -7.459 -10.435 10.716 1.00 86.69 117 ASP A N 1
ATOM 972 C CA . ASP A 1 117 ? -6.913 -10.513 12.077 1.00 86.69 117 ASP A CA 1
ATOM 973 C C . ASP A 1 117 ? -6.684 -9.140 12.731 1.00 86.69 117 ASP A C 1
ATOM 975 O O . ASP A 1 117 ? -6.262 -9.053 13.881 1.00 86.69 117 ASP A O 1
ATOM 979 N N . ILE A 1 118 ? -6.963 -8.047 12.014 1.00 92.50 118 ILE A N 1
ATOM 980 C CA . ILE A 1 118 ? -6.854 -6.698 12.572 1.00 92.50 118 ILE A CA 1
ATOM 981 C C . ILE A 1 118 ? -8.114 -6.400 13.384 1.00 92.50 118 ILE A C 1
ATOM 983 O O . ILE A 1 118 ? -9.206 -6.236 12.820 1.00 92.50 118 ILE A O 1
ATOM 987 N N . ASP A 1 119 ? -7.940 -6.296 14.702 1.00 90.81 119 ASP A N 1
ATOM 988 C CA . ASP A 1 119 ? -8.974 -5.879 15.647 1.00 90.81 119 ASP A CA 1
ATOM 989 C C . ASP A 1 119 ? -9.121 -4.352 15.643 1.00 90.81 119 ASP A C 1
ATOM 991 O O . ASP A 1 119 ? -8.643 -3.631 16.512 1.00 90.81 119 ASP A O 1
ATOM 995 N N . LEU A 1 120 ? -9.740 -3.838 14.584 1.00 92.38 120 LEU A N 1
ATOM 996 C CA . LEU A 1 120 ? -10.239 -2.471 14.500 1.00 92.38 120 LEU A CA 1
ATOM 997 C C . LEU A 1 120 ? -11.634 -2.515 13.887 1.00 92.38 120 LEU A C 1
ATOM 999 O O . LEU A 1 120 ? -11.889 -3.272 12.948 1.00 92.38 120 LEU A O 1
ATOM 1003 N N . GLU A 1 121 ? -12.520 -1.665 14.385 1.00 92.38 121 GLU A N 1
ATOM 1004 C CA . GLU A 1 121 ? -13.890 -1.500 13.907 1.00 92.38 121 GLU A CA 1
ATOM 1005 C C . GLU A 1 121 ? -14.075 -0.121 13.259 1.00 92.38 121 GLU A C 1
ATOM 1007 O O . GLU A 1 121 ? -13.360 0.834 13.564 1.00 92.38 121 GLU A O 1
ATOM 1012 N N . ASP A 1 122 ? -15.111 0.043 12.432 1.00 91.38 122 ASP A N 1
ATOM 1013 C CA . ASP A 1 122 ? -15.464 1.327 11.807 1.00 91.38 122 ASP A CA 1
ATOM 1014 C C . ASP A 1 122 ? -15.555 2.503 12.794 1.00 91.38 122 ASP A C 1
ATOM 1016 O O . ASP A 1 122 ? -15.227 3.654 12.477 1.00 91.38 122 ASP A O 1
ATOM 1020 N N . LYS A 1 123 ? -16.017 2.234 14.018 1.00 89.69 123 LYS A N 1
ATOM 1021 C CA . LYS A 1 123 ? -16.178 3.256 15.055 1.00 89.69 123 LYS A CA 1
ATOM 1022 C C . LYS A 1 123 ? -14.837 3.789 15.570 1.00 89.69 123 LYS A C 1
ATOM 1024 O O . LYS A 1 123 ? -14.800 4.949 15.982 1.00 89.69 123 LYS A O 1
ATOM 1029 N N . ASP A 1 124 ? -13.763 3.005 15.468 1.00 90.19 124 ASP A N 1
ATOM 1030 C CA . ASP A 1 124 ? -12.440 3.320 16.015 1.00 90.19 124 ASP A CA 1
ATOM 1031 C C . ASP A 1 124 ? -11.721 4.407 15.196 1.00 90.19 124 ASP A C 1
ATOM 1033 O O . ASP A 1 124 ? -10.888 5.148 15.727 1.00 90.19 124 ASP A O 1
ATOM 1037 N N . PHE A 1 125 ? -12.093 4.584 13.922 1.00 88.81 125 PHE A N 1
ATOM 1038 C CA . PHE A 1 125 ? -11.506 5.565 13.002 1.00 88.81 125 PHE A CA 1
ATOM 1039 C C . PHE A 1 125 ? -11.989 6.998 13.252 1.00 88.81 125 PHE A C 1
ATOM 1041 O O . PHE A 1 125 ? -12.721 7.588 12.453 1.00 88.81 125 PHE A O 1
ATOM 1048 N N . THR A 1 126 ? -11.534 7.596 14.353 1.00 86.50 126 THR A N 1
ATOM 1049 C CA . THR A 1 126 ? -11.823 8.996 14.694 1.00 86.50 126 THR A CA 1
ATOM 1050 C C . THR A 1 126 ? -10.557 9.835 14.844 1.00 86.50 126 THR A C 1
ATOM 1052 O O . THR A 1 126 ? -9.502 9.327 15.202 1.00 86.50 126 THR A O 1
ATOM 1055 N N . THR A 1 127 ? -10.647 11.149 14.638 1.00 83.31 127 THR A N 1
ATOM 1056 C CA . THR A 1 127 ? -9.546 12.096 14.877 1.00 83.31 127 THR A CA 1
ATOM 1057 C C . THR A 1 127 ? -9.247 12.306 16.357 1.00 83.31 127 THR A C 1
ATOM 1059 O O . THR A 1 127 ? -8.227 12.907 16.675 1.00 83.31 127 THR A O 1
ATOM 1062 N N . ARG A 1 128 ? -10.145 11.864 17.250 1.00 83.50 128 ARG A N 1
ATOM 1063 C CA . ARG A 1 128 ? -9.884 11.808 18.693 1.00 83.50 128 ARG A CA 1
ATOM 1064 C C . ARG A 1 128 ? -8.873 10.704 18.981 1.00 83.50 128 ARG A C 1
ATOM 1066 O O . ARG A 1 128 ? -7.867 10.969 19.615 1.00 83.50 128 ARG A O 1
ATOM 1073 N N . ASN A 1 129 ? -9.132 9.514 18.447 1.00 83.81 129 ASN A N 1
ATOM 1074 C CA . ASN A 1 129 ? -8.260 8.355 18.605 1.00 83.81 129 ASN A CA 1
ATOM 1075 C C . ASN A 1 129 ? -6.956 8.563 17.823 1.00 83.81 129 ASN A C 1
ATOM 1077 O O . ASN A 1 129 ? -5.860 8.365 18.325 1.00 83.81 129 ASN A O 1
ATOM 1081 N N . PHE A 1 130 ? -7.067 9.055 16.592 1.00 84.75 130 PHE A N 1
ATOM 1082 C CA . PHE A 1 130 ? -5.944 9.273 15.693 1.00 84.75 130 PHE A CA 1
ATOM 1083 C C . PHE A 1 130 ? -5.748 10.760 15.425 1.00 84.75 130 PHE A C 1
ATOM 1085 O O . PHE A 1 130 ? -6.278 11.317 14.456 1.00 84.75 130 PHE A O 1
ATOM 1092 N N . ALA A 1 131 ? -4.956 11.401 16.283 1.00 81.06 131 ALA A N 1
ATOM 1093 C CA . ALA A 1 131 ? -4.653 12.819 16.164 1.00 81.06 131 ALA A CA 1
ATOM 1094 C C . ALA A 1 131 ? -4.124 13.175 14.754 1.00 81.06 131 ALA A C 1
ATOM 1096 O O . ALA A 1 131 ? -3.296 12.448 14.189 1.00 81.06 131 ALA A O 1
ATOM 1097 N N . PRO A 1 132 ? -4.558 14.301 14.159 1.00 76.88 132 PRO A N 1
ATOM 1098 C CA . PRO A 1 132 ? -4.016 14.760 12.889 1.00 76.88 132 PRO A CA 1
ATOM 1099 C C . PRO A 1 132 ? -2.493 14.942 12.948 1.00 76.88 132 PRO A C 1
ATOM 1101 O O . PRO A 1 132 ? -1.964 15.541 13.878 1.00 76.88 132 PRO A O 1
ATOM 1104 N N . GLY A 1 133 ? -1.786 14.465 11.923 1.00 80.50 133 GLY A N 1
ATOM 1105 C CA . GLY A 1 133 ? -0.340 14.632 11.782 1.00 80.50 133 GLY A CA 1
ATOM 1106 C C . GLY A 1 133 ? 0.419 13.307 11.814 1.00 80.50 133 GLY A C 1
ATOM 1107 O O . GLY A 1 133 ? -0.152 12.232 11.623 1.00 80.50 133 GLY A O 1
ATOM 1108 N N . SER A 1 134 ? 1.734 13.395 12.021 1.00 81.81 134 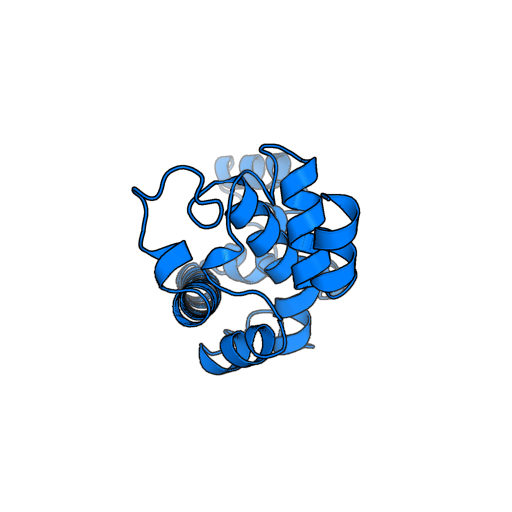SER A N 1
ATOM 1109 C CA . SER A 1 134 ? 2.643 12.240 12.016 1.00 81.81 134 SER A CA 1
ATOM 1110 C C . SER A 1 134 ? 2.374 11.261 13.162 1.00 81.81 134 SER A C 1
ATOM 1112 O O . SER A 1 134 ? 2.542 10.059 12.968 1.00 81.81 134 SER A O 1
ATOM 1114 N N . GLY A 1 135 ? 1.917 11.755 14.318 1.00 84.94 135 GLY A N 1
ATOM 1115 C CA . GLY A 1 135 ? 1.569 10.939 15.485 1.00 84.94 135 GLY A CA 1
ATOM 1116 C C . GLY A 1 135 ? 0.456 9.935 15.186 1.00 84.94 135 GLY A C 1
ATOM 1117 O O . GLY A 1 135 ? 0.689 8.731 15.270 1.00 84.94 135 GLY A O 1
ATOM 1118 N N . GLY A 1 136 ? -0.714 10.405 14.734 1.00 86.50 136 GLY A N 1
ATOM 1119 C CA . GLY A 1 136 ? -1.834 9.521 14.388 1.00 86.50 136 GLY A CA 1
ATOM 1120 C C . GLY A 1 136 ? -1.531 8.586 13.216 1.00 86.50 136 GLY A C 1
ATOM 1121 O O . GLY A 1 136 ? -1.949 7.433 13.232 1.00 86.50 136 GLY A O 1
ATOM 1122 N N . GLN A 1 137 ? -0.736 9.031 12.232 1.00 88.88 137 GLN A N 1
ATOM 1123 C CA . GLN A 1 137 ? -0.255 8.145 11.164 1.00 88.88 137 GLN A CA 1
ATOM 1124 C C . GLN A 1 137 ? 0.603 6.995 11.724 1.00 88.88 137 GLN A C 1
ATOM 1126 O O . GLN A 1 137 ? 0.462 5.854 11.287 1.00 88.88 137 GLN A O 1
ATOM 1131 N N . SER A 1 138 ? 1.509 7.299 12.658 1.00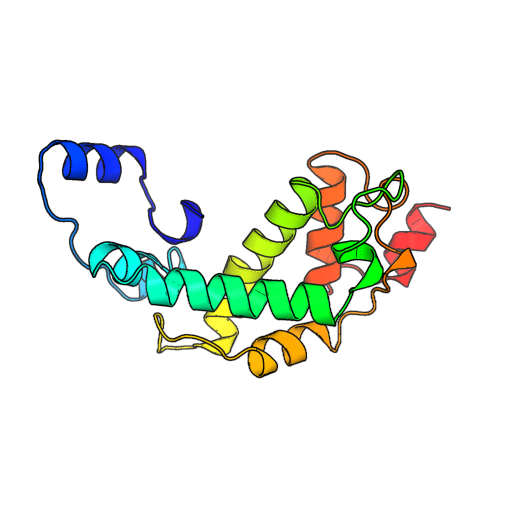 90.62 138 SER A N 1
ATOM 1132 C CA . SER A 1 138 ? 2.396 6.313 13.283 1.00 90.62 138 SER A CA 1
ATOM 1133 C C . SER A 1 138 ? 1.614 5.321 14.143 1.00 90.62 138 SER A C 1
ATOM 1135 O O . SER A 1 138 ? 1.800 4.118 13.990 1.00 90.62 138 SER A O 1
ATOM 1137 N N . ALA A 1 139 ? 0.699 5.814 14.983 1.00 90.44 139 ALA A N 1
ATOM 1138 C CA . ALA A 1 139 ? -0.165 4.978 15.812 1.00 90.44 139 ALA A CA 1
ATOM 1139 C C . ALA A 1 139 ? -1.018 4.027 14.963 1.00 90.44 139 ALA A C 1
ATOM 1141 O O . ALA A 1 139 ? -1.022 2.823 15.200 1.00 90.44 139 ALA A O 1
ATOM 1142 N N . PHE A 1 140 ? -1.650 4.543 13.903 1.00 92.00 140 PHE A N 1
ATOM 1143 C CA . PHE A 1 140 ? -2.442 3.706 13.006 1.00 92.00 140 PHE A CA 1
ATOM 1144 C C . PHE A 1 140 ? -1.592 2.628 12.321 1.00 92.00 140 PHE A C 1
ATOM 1146 O O . PHE A 1 140 ? -1.988 1.470 12.262 1.00 92.00 140 PHE A O 1
ATOM 1153 N N . TYR A 1 141 ? -0.386 2.972 11.865 1.00 93.88 141 TYR A N 1
ATOM 1154 C CA . TYR A 1 141 ? 0.541 1.989 11.303 1.00 93.88 141 TYR A CA 1
ATOM 1155 C C . TYR A 1 141 ? 0.950 0.900 12.314 1.00 93.88 141 TYR A C 1
ATOM 1157 O O . TYR A 1 141 ? 1.064 -0.266 11.940 1.00 93.88 141 TYR A O 1
ATOM 1165 N N . LYS A 1 142 ? 1.154 1.253 13.589 1.00 93.38 142 LYS A N 1
ATOM 1166 C CA . LYS A 1 142 ? 1.479 0.278 14.643 1.00 93.38 142 LYS A CA 1
ATOM 1167 C C . LYS A 1 142 ? 0.331 -0.696 14.908 1.00 93.38 142 LYS A C 1
ATOM 1169 O O . LYS A 1 142 ? 0.593 -1.885 15.029 1.00 93.38 142 LYS A O 1
ATOM 1174 N N . LEU A 1 143 ? -0.914 -0.217 14.917 1.00 93.38 143 LEU A N 1
ATOM 1175 C CA . LEU A 1 143 ? -2.094 -1.083 15.027 1.00 93.38 143 LEU A CA 1
ATOM 1176 C C . LEU A 1 143 ? -2.221 -2.016 13.816 1.00 93.38 143 LEU A C 1
ATOM 1178 O O . LEU A 1 143 ? -2.401 -3.214 13.985 1.00 93.38 143 LEU A O 1
ATOM 1182 N N . LEU A 1 144 ? -2.035 -1.497 12.592 1.00 93.88 144 LEU A N 1
ATOM 1183 C CA . LEU A 1 144 ? -2.069 -2.318 11.370 1.00 93.88 144 LEU A CA 1
ATOM 1184 C C . LEU A 1 144 ? -1.027 -3.449 11.378 1.00 93.88 144 LEU A C 1
ATOM 1186 O O . LEU A 1 144 ? -1.258 -4.506 10.805 1.00 93.88 144 LEU A O 1
ATOM 1190 N N . THR A 1 145 ? 0.127 -3.213 12.003 1.00 93.81 145 THR A N 1
ATOM 1191 C CA . THR A 1 145 ? 1.239 -4.176 12.077 1.00 93.81 145 THR A CA 1
ATOM 1192 C C . THR A 1 145 ? 1.201 -5.058 13.327 1.00 93.81 145 THR A C 1
ATOM 1194 O O . THR A 1 145 ? 2.083 -5.898 13.489 1.00 93.81 145 THR A O 1
ATOM 1197 N N . GLY A 1 146 ? 0.227 -4.864 14.225 1.00 91.81 146 GLY A N 1
ATOM 1198 C CA . GLY A 1 146 ? 0.160 -5.559 15.514 1.00 91.81 146 GLY A CA 1
ATOM 1199 C C . GLY A 1 146 ? 1.262 -5.163 16.507 1.00 91.81 146 GLY A C 1
ATOM 1200 O O . GLY A 1 146 ? 1.436 -5.825 17.523 1.00 91.81 146 GLY A O 1
ATOM 1201 N N . GLN A 1 147 ? 2.019 -4.090 16.242 1.00 91.50 147 GLN A N 1
ATOM 1202 C CA . GLN A 1 147 ? 3.017 -3.544 17.180 1.00 91.50 147 GLN A CA 1
ATOM 1203 C C . GLN A 1 147 ? 2.378 -2.844 18.384 1.00 91.50 147 GLN A C 1
ATOM 1205 O O . GLN A 1 147 ? 3.067 -2.524 19.350 1.00 91.50 147 GLN A O 1
ATOM 1210 N N . LEU A 1 148 ? 1.091 -2.531 18.277 1.00 90.62 148 LEU A N 1
ATOM 1211 C CA . LEU A 1 148 ? 0.267 -1.954 19.323 1.00 90.62 148 LEU A CA 1
ATOM 1212 C C . LEU A 1 148 ? -1.079 -2.675 19.277 1.00 90.62 148 LEU A C 1
ATOM 1214 O O . LEU A 1 148 ? -1.629 -2.823 18.184 1.00 90.62 148 LEU A O 1
ATOM 1218 N N . SER A 1 149 ? -1.573 -3.140 20.423 1.00 90.12 149 SER A N 1
ATOM 1219 C CA . SER A 1 149 ? -2.907 -3.735 20.523 1.00 90.12 149 SER A CA 1
ATOM 1220 C C . SER A 1 149 ? -3.982 -2.647 20.596 1.00 90.12 149 SER A C 1
ATOM 1222 O O . SER A 1 149 ? -3.691 -1.473 20.857 1.00 90.12 149 SER A O 1
ATOM 1224 N N . LYS A 1 150 ? -5.235 -3.028 20.340 1.00 89.19 150 LYS A N 1
ATOM 1225 C CA . LYS A 1 150 ? -6.377 -2.121 20.480 1.00 89.19 150 LYS A CA 1
ATOM 1226 C C . LYS A 1 150 ? -6.541 -1.697 21.940 1.00 89.19 150 LYS A C 1
ATOM 1228 O O . LYS A 1 150 ? -6.779 -0.518 22.197 1.00 89.19 150 LYS A O 1
ATOM 1233 N N . GLU A 1 151 ? -6.385 -2.638 22.867 1.00 87.50 151 GLU A N 1
ATOM 1234 C CA . GLU A 1 151 ? -6.492 -2.417 24.307 1.00 87.50 151 GLU A CA 1
ATOM 1235 C C . GLU A 1 151 ? -5.459 -1.394 24.790 1.00 87.50 151 GLU A C 1
ATOM 1237 O O . GLU A 1 151 ? -5.844 -0.336 25.291 1.00 87.50 151 GLU A O 1
ATOM 1242 N N . ASP A 1 152 ? -4.170 -1.644 24.529 1.00 87.06 152 ASP A N 1
ATOM 1243 C CA . ASP A 1 152 ? -3.074 -0.767 24.970 1.00 87.06 152 ASP A CA 1
ATOM 1244 C C . ASP A 1 152 ? -3.236 0.652 24.406 1.00 87.06 152 ASP A C 1
ATOM 1246 O O . ASP A 1 152 ? -2.994 1.653 25.080 1.00 87.06 152 ASP A O 1
ATOM 1250 N N . PHE A 1 153 ? -3.672 0.757 23.146 1.00 87.12 153 PHE A N 1
ATOM 1251 C CA . PHE A 1 153 ? -3.839 2.049 22.494 1.00 87.12 153 PHE A CA 1
ATOM 1252 C C . PHE A 1 153 ? -4.923 2.914 23.136 1.00 87.12 153 PHE A C 1
ATOM 1254 O O . PHE A 1 153 ? -4.774 4.136 23.176 1.00 87.12 153 PHE A O 1
ATOM 1261 N N . PHE A 1 154 ? -6.025 2.313 23.587 1.00 84.44 154 PHE A N 1
ATOM 1262 C CA . PHE A 1 154 ? -7.143 3.057 24.163 1.00 84.44 154 PHE A CA 1
ATOM 1263 C C . PHE A 1 154 ? -6.996 3.305 25.667 1.00 84.44 154 PHE A C 1
ATOM 1265 O O . PHE A 1 154 ? -7.507 4.320 26.150 1.00 84.44 154 PHE A O 1
ATOM 1272 N N . GLU A 1 155 ? -6.263 2.455 26.390 1.00 7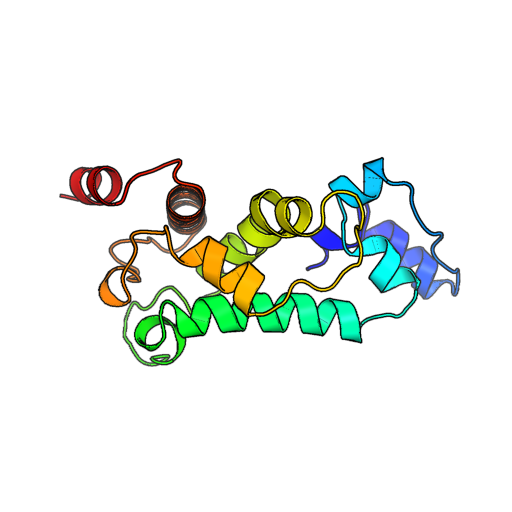9.25 155 GLU A N 1
ATOM 1273 C CA . GLU A 1 155 ? -5.889 2.714 27.787 1.00 79.25 155 GLU A CA 1
ATOM 1274 C C . GLU A 1 155 ? -5.011 3.968 27.912 1.00 79.25 155 GLU A C 1
ATOM 1276 O O . GLU A 1 155 ? -5.323 4.845 28.714 1.00 79.25 155 GLU A O 1
ATOM 1281 N N . ASP A 1 156 ? -4.011 4.137 27.041 1.00 70.19 156 ASP A N 1
ATOM 1282 C CA . ASP A 1 156 ? -3.114 5.310 27.020 1.00 70.19 156 ASP A CA 1
ATOM 1283 C C . ASP A 1 156 ? -3.822 6.653 26.716 1.00 70.19 156 ASP A C 1
ATOM 1285 O O . ASP A 1 156 ? -3.223 7.726 26.836 1.00 70.19 156 ASP A O 1
ATOM 1289 N N . GLN A 1 157 ? -5.080 6.620 26.262 1.00 62.81 157 GLN A N 1
ATOM 1290 C CA . GLN A 1 157 ? -5.876 7.802 25.895 1.00 62.81 157 GLN A CA 1
ATOM 1291 C C . GLN A 1 157 ? -6.947 8.172 26.940 1.00 62.81 157 GLN A C 1
ATOM 1293 O O . GLN A 1 157 ? -7.691 9.138 26.717 1.00 62.81 157 GLN A O 1
ATOM 1298 N N . SER A 1 158 ? -7.067 7.388 28.018 1.00 58.03 158 SER A N 1
ATOM 1299 C CA . SER A 1 158 ? -8.071 7.533 29.087 1.00 58.03 158 SER A CA 1
ATOM 1300 C C . SER A 1 158 ? -7.545 8.349 30.264 1.00 58.03 158 SER A C 1
ATOM 1302 O O . SER A 1 158 ? -8.336 9.173 30.781 1.00 58.03 158 SER A O 1
#

Secondary structure (DSSP, 8-state):
-GGGT-S-HHHHHHHHHTTPPPPP--HHHHHH-TTHHHHHTT-HHHHHHHHHHHHHHHHHHSHHHHH-TTSTTB-TTSHHHHHHHHHHIIIIIHHHHHTT-TT----HHHHHHHHHT----GGG-BTTTS-TTHHHHHHHHHHHTTSS-HHHHHHTT-

Radius of gyration: 17.3 Å; chains: 1; bounding box: 37×29×53 Å

pLDDT: mean 91.31, std 7.03, range [58.03, 98.56]

Foldseek 3Di:
DVQQADPDPPVVVVCVVVVHQDDDDDPVVCLRRLCNVCVSVVVVVLVVLQVVLLVVLVCVQQVCLCPPPVPAFRACVDPLVVVLSVCCCNNPQVCVQCPSNRSDRDGSVSNNVLCPPQPDYNVCRGCLLQPPDPRSSVVSNCSSVVVDDPVRSVVVSD

Sequence (158 aa):
MVRFISPDPFKDRRQLLEGRRLQRTDAETLQKFPFRNLFIDGNDEAIYKILFNFFKAVENKWPSAWNELQRKGNLLPKSNAFKALMKFLKSDVYLKLVGNNIGDIPSLEDFSDIFRDIDLEDKDFTTRNFAPGSGGQSAFYKLLTGQLSKEDFFEDQS